Protein AF-A0A3C0SKT7-F1 (afdb_monomer)

Foldseek 3Di:
DPPPPDDPDDDAPDDPVRVVCCLVAFADADPVRHGPDDPLRLQLLLLLLVCVPPPDSPPVVSSVVSSVCVSNVVDDQDRQSSRFRVNDLRDSAAEEEQEQAQDPVSLVVSVVVQVVCVVNNHHYDYDQVNHDAFQDADPVPRDTDNGSVVSVVSD

Structure (mmCIF, N/CA/C/O backbone):
data_AF-A0A3C0SKT7-F1
#
_entry.id   AF-A0A3C0SKT7-F1
#
loop_
_atom_site.group_PDB
_atom_site.id
_atom_site.type_symbol
_atom_site.label_atom_id
_atom_site.label_alt_id
_atom_site.label_comp_id
_atom_site.label_asym_id
_atom_site.label_entity_id
_atom_site.label_seq_id
_atom_site.pdbx_PDB_ins_code
_atom_site.Cartn_x
_atom_site.Cartn_y
_atom_site.Cartn_z
_atom_site.occupancy
_atom_site.B_iso_or_equiv
_atom_site.auth_seq_id
_atom_site.auth_comp_id
_atom_site.auth_asym_id
_atom_site.auth_atom_id
_atom_site.pdbx_PDB_model_num
ATOM 1 N N . MET A 1 1 ? 23.616 -7.459 -16.768 1.00 45.00 1 MET A N 1
ATOM 2 C CA . MET A 1 1 ? 24.185 -6.233 -17.346 1.00 45.00 1 MET A CA 1
ATOM 3 C C . MET A 1 1 ? 24.749 -6.615 -18.696 1.00 45.00 1 MET A C 1
ATOM 5 O O . MET A 1 1 ? 25.540 -7.554 -18.740 1.00 45.00 1 MET A O 1
ATOM 9 N N . ASP A 1 2 ? 24.305 -5.984 -19.782 1.00 40.72 2 ASP A N 1
ATOM 10 C CA . ASP A 1 2 ? 25.159 -5.958 -20.968 1.00 40.72 2 ASP A CA 1
ATOM 11 C C . ASP A 1 2 ? 26.378 -5.080 -20.625 1.00 40.72 2 ASP A C 1
ATOM 13 O O . ASP A 1 2 ? 26.320 -4.255 -19.711 1.00 40.72 2 ASP A O 1
ATOM 17 N N . GLY A 1 3 ? 27.524 -5.288 -21.264 1.00 42.12 3 GLY A N 1
ATOM 18 C CA . GLY A 1 3 ? 28.773 -4.594 -20.921 1.00 42.12 3 GLY A CA 1
ATOM 19 C C . GLY A 1 3 ? 28.768 -3.063 -21.092 1.00 42.12 3 GLY A C 1
ATOM 20 O O . GLY A 1 3 ? 29.846 -2.479 -21.081 1.00 42.12 3 GLY A O 1
ATOM 21 N N . SER A 1 4 ? 27.610 -2.413 -21.275 1.00 47.72 4 SER A N 1
ATOM 22 C CA . SER A 1 4 ? 27.459 -0.960 -21.417 1.00 47.72 4 SER A CA 1
ATOM 23 C C . SER A 1 4 ? 26.972 -0.245 -20.149 1.00 47.72 4 SER A C 1
ATOM 25 O O . SER A 1 4 ? 26.918 0.982 -20.124 1.00 47.72 4 SER A O 1
ATOM 27 N N . GLY A 1 5 ? 26.615 -0.985 -19.092 1.00 43.81 5 GLY A N 1
ATOM 28 C CA . GLY A 1 5 ? 26.014 -0.405 -17.884 1.00 43.81 5 GLY A CA 1
ATOM 29 C C . GLY A 1 5 ? 24.537 -0.023 -18.046 1.00 43.81 5 GLY A C 1
ATOM 30 O O . GLY A 1 5 ? 23.910 0.369 -17.063 1.00 43.81 5 GLY A O 1
ATOM 31 N N . ASN A 1 6 ? 23.965 -0.197 -19.242 1.00 46.66 6 ASN A N 1
ATOM 32 C CA . ASN A 1 6 ? 22.536 -0.054 -19.486 1.00 46.66 6 ASN A CA 1
ATOM 33 C C . ASN A 1 6 ? 21.801 -1.378 -19.239 1.00 46.66 6 ASN A C 1
ATOM 35 O O . ASN A 1 6 ? 22.345 -2.481 -19.364 1.00 46.66 6 ASN A O 1
ATOM 39 N N . LEU A 1 7 ? 20.544 -1.262 -18.820 1.00 55.66 7 LEU A N 1
ATOM 40 C CA . LEU A 1 7 ? 19.666 -2.408 -18.624 1.00 55.66 7 LEU A CA 1
ATOM 41 C C . LEU A 1 7 ? 19.149 -2.873 -19.991 1.00 55.66 7 LEU A C 1
ATOM 43 O O . LEU A 1 7 ? 18.784 -2.026 -20.808 1.00 55.66 7 LEU 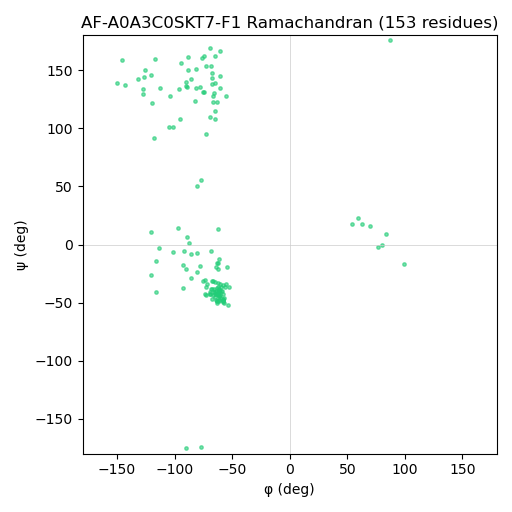A O 1
ATOM 47 N N . PRO A 1 8 ? 19.127 -4.189 -20.273 1.00 56.28 8 PRO A N 1
ATOM 48 C CA . PRO A 1 8 ? 18.606 -4.686 -21.538 1.00 56.28 8 PRO A CA 1
ATOM 49 C C . PRO A 1 8 ? 17.110 -4.368 -21.622 1.00 56.28 8 PRO A C 1
ATOM 51 O O . PRO A 1 8 ? 16.328 -4.902 -20.842 1.00 56.28 8 PRO A O 1
ATOM 54 N N . ASN A 1 9 ? 16.723 -3.512 -22.568 1.00 57.22 9 ASN A N 1
ATOM 55 C CA . ASN A 1 9 ? 15.324 -3.161 -22.795 1.00 57.22 9 ASN A CA 1
ATOM 56 C C . ASN A 1 9 ? 14.587 -4.380 -23.370 1.00 57.22 9 ASN A C 1
ATOM 58 O O . ASN A 1 9 ? 14.862 -4.807 -24.496 1.00 57.22 9 ASN A O 1
ATOM 62 N N . ARG A 1 10 ? 13.708 -4.988 -22.569 1.00 68.50 10 ARG A N 1
ATOM 63 C CA . ARG A 1 10 ? 12.922 -6.163 -22.957 1.00 68.50 10 ARG A CA 1
ATOM 64 C C . ARG A 1 10 ? 11.600 -5.718 -23.575 1.00 68.50 10 ARG A C 1
ATOM 66 O O . ARG A 1 10 ? 10.949 -4.825 -23.045 1.00 68.50 10 ARG A O 1
ATOM 73 N N . ASP A 1 11 ? 11.159 -6.395 -24.634 1.00 76.69 11 ASP A N 1
ATOM 74 C CA . ASP A 1 11 ? 9.777 -6.252 -25.102 1.00 76.69 11 ASP A CA 1
ATOM 75 C C . ASP A 1 11 ? 8.826 -6.787 -24.022 1.00 76.69 11 ASP A C 1
ATOM 77 O O . ASP A 1 11 ? 8.760 -7.994 -23.763 1.00 76.69 11 ASP A O 1
ATOM 81 N N . LEU A 1 12 ? 8.121 -5.871 -23.357 1.00 88.69 12 LEU A N 1
ATOM 82 C CA . LEU A 1 12 ? 7.151 -6.186 -22.314 1.00 88.69 12 LEU A CA 1
ATOM 83 C C . LEU A 1 12 ? 5.758 -6.383 -22.934 1.00 88.69 12 LEU A C 1
ATOM 85 O O . LEU A 1 12 ? 5.338 -5.561 -23.750 1.00 88.69 12 LEU A O 1
ATOM 89 N N . PRO A 1 13 ? 4.990 -7.413 -22.528 1.00 92.69 13 PRO A N 1
ATOM 90 C CA . PRO A 1 13 ? 3.653 -7.691 -23.058 1.00 92.69 13 PRO A CA 1
ATOM 91 C C . PRO A 1 13 ? 2.583 -6.748 -22.466 1.00 92.69 13 PRO A C 1
ATOM 93 O O . PRO A 1 13 ? 1.595 -7.186 -21.877 1.00 92.69 13 PRO A O 1
ATOM 96 N N . LEU A 1 14 ? 2.782 -5.433 -22.588 1.00 93.94 14 LEU A N 1
ATOM 97 C CA . LEU A 1 14 ? 1.900 -4.398 -22.044 1.00 93.94 14 LEU A CA 1
ATOM 98 C C . LEU A 1 14 ? 0.912 -3.900 -23.106 1.00 93.94 14 LEU A C 1
ATOM 100 O O . LEU A 1 14 ? 1.284 -3.589 -24.232 1.00 93.94 14 LEU A O 1
ATOM 104 N N . SER A 1 15 ? -0.364 -3.791 -22.730 1.00 95.62 15 SER A N 1
ATOM 105 C CA . SER A 1 15 ? -1.389 -3.173 -23.585 1.00 95.62 15 SER A CA 1
ATOM 106 C C . SER A 1 15 ? -1.277 -1.646 -23.599 1.00 95.62 15 SER A C 1
ATOM 108 O O . SER A 1 15 ? -0.796 -1.051 -22.634 1.00 95.62 15 SER A O 1
ATOM 110 N N . ASP A 1 16 ? -1.851 -0.993 -24.612 1.00 96.50 16 ASP A N 1
ATOM 111 C CA . ASP A 1 16 ? -1.955 0.475 -24.676 1.00 96.50 16 ASP A CA 1
ATOM 112 C C . ASP A 1 16 ? -2.588 1.083 -23.415 1.00 96.50 16 ASP A C 1
ATOM 114 O O . ASP A 1 16 ? -2.197 2.153 -22.951 1.00 96.50 16 ASP A O 1
ATOM 118 N N . ASN A 1 17 ? -3.576 0.397 -22.829 1.00 97.25 17 ASN A N 1
ATOM 119 C CA . ASN A 1 17 ? -4.203 0.848 -21.590 1.00 97.25 17 ASN A CA 1
ATOM 120 C C . ASN A 1 17 ? -3.249 0.733 -20.394 1.00 97.25 17 ASN A C 1
ATOM 122 O O . ASN A 1 17 ? -3.202 1.638 -19.564 1.00 97.25 17 ASN A O 1
ATOM 126 N N . ALA A 1 18 ? -2.480 -0.356 -20.312 1.00 96.06 18 ALA A N 1
ATOM 127 C CA . ALA A 1 18 ? -1.465 -0.511 -19.276 1.00 96.06 18 ALA A CA 1
ATOM 128 C C . ALA A 1 18 ? -0.404 0.589 -19.393 1.00 96.06 18 ALA A C 1
ATOM 130 O O . ALA A 1 18 ? -0.090 1.223 -18.390 1.00 96.06 18 ALA A O 1
ATOM 131 N N . MET A 1 19 ? 0.058 0.884 -20.611 1.00 96.25 19 MET A N 1
ATOM 132 C CA . MET A 1 19 ? 1.005 1.971 -20.869 1.00 96.25 19 MET A CA 1
ATOM 133 C C . MET A 1 19 ? 0.476 3.321 -20.375 1.00 96.25 19 MET A C 1
ATOM 135 O O . MET A 1 19 ? 1.140 3.969 -19.572 1.00 96.25 19 MET A O 1
ATOM 139 N N . ARG A 1 20 ? -0.762 3.693 -20.727 1.00 96.56 20 ARG A N 1
ATOM 140 C CA . ARG A 1 20 ? -1.383 4.941 -20.237 1.00 96.56 20 ARG A CA 1
ATOM 141 C C . ARG A 1 20 ? -1.466 5.004 -18.713 1.00 96.56 20 ARG A C 1
ATOM 143 O O . ARG A 1 20 ? -1.196 6.040 -18.114 1.00 96.56 20 ARG A O 1
ATOM 150 N N . VAL A 1 21 ? -1.849 3.901 -18.070 1.00 96.94 21 VAL A N 1
ATOM 151 C CA . VAL A 1 21 ? -1.945 3.833 -16.606 1.00 96.94 21 VAL A CA 1
ATOM 152 C C . VAL A 1 21 ? -0.566 3.979 -15.955 1.00 96.94 21 VAL A C 1
ATOM 154 O O . VAL A 1 21 ? -0.448 4.678 -14.945 1.00 96.94 21 VAL A O 1
ATOM 157 N N . LEU A 1 22 ? 0.468 3.353 -16.525 1.00 96.62 22 LEU A N 1
ATOM 158 C CA . LEU A 1 22 ? 1.852 3.458 -16.061 1.00 96.62 22 LEU A CA 1
ATOM 159 C C . LEU A 1 22 ? 2.376 4.892 -16.174 1.00 96.62 22 LEU A C 1
ATOM 161 O O . LEU A 1 22 ? 2.863 5.433 -15.181 1.00 96.62 22 LEU A O 1
ATOM 165 N N . GLU A 1 23 ? 2.210 5.517 -17.338 1.00 95.44 23 GLU A N 1
ATOM 166 C CA . GLU A 1 23 ? 2.602 6.906 -17.608 1.00 95.44 23 GLU A CA 1
ATOM 167 C C . GLU A 1 23 ? 1.907 7.902 -16.675 1.00 95.44 23 GLU A C 1
ATOM 169 O O . GLU A 1 23 ? 2.523 8.850 -16.179 1.00 95.44 23 GLU A O 1
ATOM 174 N N . GLU A 1 24 ? 0.625 7.682 -16.391 1.00 94.75 24 GLU A N 1
ATOM 175 C CA . GLU A 1 24 ? -0.141 8.590 -15.548 1.00 94.75 24 GLU A CA 1
ATOM 176 C C . GLU A 1 24 ? 0.248 8.464 -14.069 1.00 94.75 24 GLU A C 1
ATOM 178 O O . GLU A 1 24 ? 0.397 9.478 -13.382 1.00 94.75 24 GLU A O 1
ATOM 183 N N . ARG A 1 25 ? 0.439 7.231 -13.573 1.00 92.75 25 ARG A N 1
ATOM 184 C CA . ARG A 1 25 ? 0.445 6.956 -12.126 1.00 92.75 25 ARG A CA 1
ATOM 185 C C . ARG A 1 25 ? 1.720 6.341 -11.552 1.00 92.75 25 ARG A C 1
ATOM 187 O O . ARG A 1 25 ? 1.940 6.507 -10.354 1.00 92.75 25 ARG A O 1
ATOM 194 N N . TYR A 1 26 ? 2.519 5.612 -12.330 1.00 96.00 26 TYR A N 1
ATOM 195 C CA . TYR A 1 26 ? 3.554 4.720 -11.780 1.00 96.00 26 TYR A CA 1
ATOM 196 C C . TYR A 1 26 ? 4.983 5.115 -12.142 1.00 96.00 26 TYR A C 1
ATOM 198 O O . TYR A 1 26 ? 5.859 5.045 -11.278 1.00 96.00 26 TYR A O 1
ATOM 206 N N . LEU A 1 27 ? 5.213 5.534 -13.387 1.00 96.38 27 LEU A N 1
ATOM 207 C CA . LEU A 1 27 ? 6.547 5.892 -13.860 1.00 96.38 27 LEU A CA 1
ATOM 208 C C . LEU A 1 27 ? 7.045 7.160 -13.165 1.00 96.38 27 LEU A C 1
ATOM 210 O O . LEU A 1 27 ? 6.276 8.085 -12.872 1.00 96.38 27 LEU A O 1
ATOM 214 N N . PHE A 1 28 ? 8.344 7.207 -12.883 1.00 95.12 28 PHE A N 1
ATOM 215 C CA . PHE A 1 28 ? 8.951 8.399 -12.312 1.00 95.12 28 PHE A CA 1
ATOM 216 C C . PHE A 1 28 ? 8.885 9.581 -13.277 1.00 95.12 28 PHE A C 1
ATOM 218 O O . PHE A 1 28 ? 9.096 9.456 -14.485 1.00 95.12 28 PHE A O 1
ATOM 225 N N . LYS A 1 29 ? 8.587 10.743 -12.696 1.00 94.38 29 LYS A N 1
ATOM 226 C CA . LYS A 1 29 ? 8.542 12.032 -13.374 1.00 94.38 29 LYS A CA 1
ATOM 227 C C . LYS A 1 29 ? 9.538 12.972 -12.707 1.00 94.38 29 LYS A C 1
ATOM 229 O O . LYS A 1 29 ? 9.747 12.880 -11.495 1.00 94.38 29 LYS A O 1
ATOM 234 N N . ASP A 1 30 ? 10.155 13.839 -13.493 1.00 92.00 30 ASP A N 1
ATOM 235 C CA . ASP A 1 30 ? 11.000 14.912 -12.975 1.00 92.00 30 ASP A CA 1
ATOM 236 C C . ASP A 1 30 ? 10.167 16.080 -12.405 1.00 92.00 30 ASP A C 1
ATOM 238 O O . ASP A 1 30 ? 8.938 16.012 -12.300 1.00 92.00 30 ASP A O 1
ATOM 242 N N . GLY A 1 31 ? 10.847 17.161 -12.007 1.00 89.31 31 GLY A N 1
ATOM 243 C CA . GLY A 1 31 ? 10.206 18.364 -11.467 1.00 89.31 31 GLY A CA 1
ATOM 244 C C . GLY A 1 31 ? 9.265 19.076 -12.448 1.00 89.31 31 GLY A C 1
ATOM 245 O O . GLY A 1 31 ? 8.354 19.769 -12.001 1.00 89.31 31 GLY A O 1
ATOM 246 N N . ASP A 1 32 ? 9.429 18.848 -13.754 1.00 92.12 32 ASP A N 1
ATOM 247 C CA . ASP A 1 32 ? 8.601 19.414 -14.824 1.00 92.12 32 ASP A CA 1
ATOM 248 C C . ASP A 1 32 ? 7.502 18.435 -15.283 1.00 92.12 32 ASP A C 1
ATOM 250 O O . ASP A 1 32 ? 6.858 18.630 -16.314 1.00 92.12 32 ASP A O 1
ATOM 254 N N . SER A 1 33 ? 7.249 17.376 -14.501 1.00 90.00 33 SER A N 1
ATOM 255 C CA . SER A 1 33 ? 6.274 16.313 -14.792 1.00 90.00 33 SER A CA 1
ATOM 256 C C . SER A 1 33 ? 6.568 15.498 -16.056 1.00 90.00 33 SER A C 1
ATOM 258 O O . SER A 1 33 ? 5.690 14.781 -16.546 1.00 90.00 33 SER A O 1
ATOM 260 N N . LYS A 1 34 ? 7.797 15.549 -16.576 1.00 94.88 34 LYS A N 1
ATOM 261 C CA . LYS A 1 34 ? 8.214 14.725 -17.707 1.00 94.88 34 LYS A CA 1
ATOM 262 C C . LYS A 1 34 ? 8.587 13.332 -17.213 1.00 94.88 34 LYS A C 1
ATOM 264 O O . LYS A 1 34 ? 9.295 13.188 -16.222 1.00 94.88 34 LYS A O 1
ATOM 269 N N . ILE A 1 35 ? 8.119 12.302 -17.914 1.00 96.06 35 ILE A N 1
ATOM 270 C CA . ILE A 1 35 ? 8.451 10.905 -17.613 1.00 96.06 35 ILE A CA 1
ATOM 271 C C . ILE A 1 35 ? 9.941 10.671 -17.890 1.00 96.06 35 ILE A C 1
ATOM 273 O O . ILE A 1 35 ? 10.428 10.985 -18.978 1.00 96.06 35 ILE A O 1
ATOM 277 N N . ILE A 1 36 ? 10.646 10.124 -16.900 1.00 95.88 36 ILE A N 1
ATOM 278 C CA . ILE A 1 36 ? 12.097 9.863 -16.931 1.00 95.88 36 ILE A CA 1
ATOM 279 C C . ILE A 1 36 ? 12.441 8.381 -16.748 1.00 95.88 36 ILE A C 1
ATOM 281 O O . ILE A 1 36 ? 13.594 8.037 -16.514 1.00 95.88 36 ILE A O 1
ATOM 285 N N . GLU A 1 37 ? 11.436 7.515 -16.809 1.00 95.19 37 GLU A N 1
ATOM 286 C CA . GLU A 1 37 ? 11.564 6.086 -16.556 1.00 95.19 37 GLU A CA 1
ATOM 287 C C . GLU A 1 37 ? 10.644 5.310 -17.501 1.00 95.19 37 GLU A C 1
ATOM 289 O O . GLU A 1 37 ? 9.495 5.695 -17.715 1.00 95.19 37 GLU A O 1
ATOM 294 N N . THR A 1 38 ? 11.143 4.212 -18.056 1.00 95.50 38 THR A N 1
ATOM 295 C CA . THR A 1 38 ? 10.381 3.236 -18.843 1.00 95.50 38 THR A CA 1
ATOM 296 C C . THR A 1 38 ? 9.763 2.152 -17.946 1.00 95.50 38 THR A C 1
ATOM 298 O O . THR A 1 38 ? 10.223 1.932 -16.825 1.00 95.50 38 THR A O 1
ATOM 301 N N . PRO A 1 39 ? 8.743 1.406 -18.411 1.00 96.12 39 PRO A N 1
ATOM 302 C CA . PRO A 1 39 ? 8.182 0.300 -17.631 1.00 96.12 39 PRO A CA 1
ATOM 303 C C . PRO A 1 39 ? 9.200 -0.774 -17.214 1.00 96.12 39 PRO A C 1
ATOM 305 O O . PRO A 1 39 ? 9.109 -1.293 -16.103 1.00 96.12 39 PRO A O 1
ATOM 308 N N . ASP A 1 40 ? 10.184 -1.086 -18.063 1.00 95.81 40 ASP A N 1
ATOM 309 C CA . ASP A 1 40 ? 11.230 -2.056 -17.720 1.00 95.81 40 ASP A CA 1
ATOM 310 C C . ASP A 1 40 ? 12.168 -1.515 -16.633 1.00 95.81 40 ASP A C 1
ATOM 312 O O . ASP A 1 40 ? 12.466 -2.207 -15.658 1.00 95.81 40 ASP A O 1
ATOM 316 N N . GLU A 1 41 ? 12.562 -0.242 -16.734 1.00 96.38 41 GLU A N 1
ATOM 317 C CA . GLU A 1 41 ? 13.345 0.438 -15.697 1.00 96.38 41 GLU A CA 1
ATOM 318 C C . GLU A 1 41 ? 12.588 0.506 -14.364 1.00 96.38 41 GLU A C 1
ATOM 320 O O . GLU A 1 41 ? 13.188 0.247 -13.318 1.00 96.38 41 GLU A O 1
ATOM 325 N N . MET A 1 42 ? 11.270 0.745 -14.393 1.00 97.12 42 MET A N 1
ATOM 326 C CA . MET A 1 42 ? 10.411 0.661 -13.208 1.00 97.12 42 MET A CA 1
ATOM 327 C C . MET A 1 42 ? 10.474 -0.732 -12.576 1.00 97.12 42 MET A C 1
ATOM 329 O O . MET A 1 42 ? 10.655 -0.842 -11.361 1.00 97.12 42 MET A O 1
ATOM 333 N N . PHE A 1 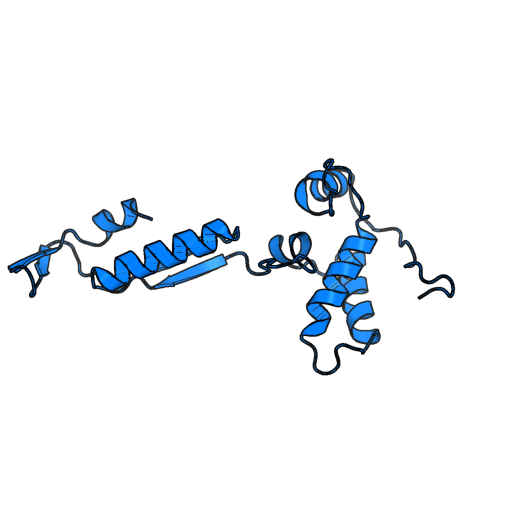43 ? 10.344 -1.805 -13.363 1.00 97.38 43 PHE A N 1
ATOM 334 C CA . PHE A 1 43 ? 10.456 -3.167 -12.833 1.00 97.38 43 PHE A CA 1
ATOM 335 C C . PHE A 1 43 ? 11.835 -3.431 -12.231 1.00 97.38 43 PHE A C 1
ATOM 337 O O . PHE A 1 43 ? 11.921 -4.018 -11.153 1.00 97.38 43 PHE A O 1
ATOM 344 N N . TRP A 1 44 ? 12.913 -2.944 -12.848 1.00 96.38 44 TRP A N 1
ATOM 345 C CA . TRP A 1 44 ? 14.257 -3.054 -12.281 1.00 96.38 44 TRP A CA 1
ATOM 346 C C . TRP A 1 44 ? 14.415 -2.276 -10.977 1.00 96.38 44 TRP A C 1
ATOM 348 O O . TRP A 1 44 ? 15.021 -2.783 -10.030 1.00 96.38 44 TRP A O 1
ATOM 358 N N . ARG A 1 45 ? 13.880 -1.054 -10.905 1.00 96.88 45 ARG A N 1
ATOM 359 C CA . ARG A 1 45 ? 13.870 -0.244 -9.682 1.00 96.88 45 ARG A CA 1
ATOM 360 C C . ARG A 1 45 ? 13.155 -0.979 -8.553 1.00 96.88 45 ARG A C 1
ATOM 362 O O . ARG A 1 45 ? 13.701 -1.082 -7.456 1.00 96.88 45 ARG A O 1
ATOM 369 N N . VAL A 1 46 ? 11.961 -1.502 -8.824 1.00 97.75 46 VAL A N 1
ATOM 370 C CA . VAL A 1 46 ? 11.161 -2.245 -7.843 1.00 97.75 46 VAL A CA 1
ATOM 371 C C . VAL A 1 46 ? 11.890 -3.515 -7.404 1.00 97.75 46 VAL A C 1
ATOM 373 O O . VAL A 1 46 ? 12.037 -3.734 -6.204 1.00 97.75 46 VAL A O 1
ATOM 376 N N . ALA A 1 47 ? 12.404 -4.307 -8.349 1.00 96.94 47 ALA A N 1
ATOM 377 C CA . ALA A 1 47 ? 13.116 -5.552 -8.067 1.00 96.94 47 ALA A CA 1
ATOM 378 C C . ALA A 1 47 ? 14.337 -5.322 -7.168 1.00 96.94 47 ALA A C 1
ATOM 380 O O . ALA A 1 47 ? 14.476 -5.987 -6.145 1.00 96.94 47 ALA A O 1
ATOM 381 N N . ARG A 1 48 ? 15.182 -4.336 -7.502 1.00 96.00 48 ARG A N 1
ATOM 382 C CA . ARG A 1 48 ? 16.354 -3.978 -6.688 1.00 96.00 48 ARG A CA 1
ATOM 383 C C . ARG A 1 48 ? 15.965 -3.511 -5.298 1.00 96.00 48 ARG A C 1
ATOM 385 O O . ARG A 1 48 ? 16.583 -3.923 -4.327 1.00 96.00 48 ARG A O 1
ATOM 392 N N . PHE A 1 49 ? 14.958 -2.644 -5.199 1.00 96.31 49 PHE A N 1
ATOM 393 C CA . PHE A 1 49 ? 14.542 -2.101 -3.912 1.00 96.31 49 PHE A CA 1
ATOM 394 C C . PHE A 1 49 ? 13.990 -3.190 -2.992 1.00 96.31 49 PHE A C 1
ATOM 396 O O . PHE A 1 49 ? 14.365 -3.245 -1.826 1.00 96.31 49 PHE A O 1
ATOM 403 N N . VAL A 1 50 ? 13.134 -4.076 -3.505 1.00 95.50 50 VAL A N 1
ATOM 404 C CA . VAL A 1 50 ? 12.559 -5.170 -2.709 1.00 95.50 50 VAL A CA 1
ATOM 405 C C . VAL A 1 50 ? 13.629 -6.193 -2.321 1.00 95.50 50 VAL A C 1
ATOM 407 O O . VAL A 1 50 ? 13.646 -6.628 -1.174 1.00 95.50 50 VAL A O 1
ATOM 410 N N . ALA A 1 51 ? 14.576 -6.497 -3.215 1.00 96.00 51 ALA A N 1
ATOM 411 C CA . ALA A 1 51 ? 15.691 -7.397 -2.920 1.00 96.00 51 ALA A CA 1
ATOM 412 C C . ALA A 1 51 ? 16.619 -6.898 -1.796 1.00 96.00 51 ALA A C 1
ATOM 414 O O . ALA A 1 51 ? 17.354 -7.691 -1.220 1.00 96.00 51 ALA A O 1
ATOM 415 N N . THR A 1 52 ? 16.565 -5.613 -1.412 1.00 94.44 52 THR A N 1
ATOM 416 C CA . THR A 1 52 ? 17.326 -5.123 -0.244 1.00 94.44 52 THR A CA 1
ATOM 417 C C . THR A 1 52 ? 16.910 -5.760 1.085 1.00 94.44 52 THR A C 1
ATOM 419 O O . THR A 1 52 ? 17.649 -5.643 2.061 1.00 94.44 52 THR A O 1
ATOM 422 N N . ALA A 1 53 ? 15.744 -6.412 1.135 1.00 93.88 53 ALA A N 1
ATOM 423 C CA . ALA A 1 53 ? 15.264 -7.146 2.302 1.00 93.88 53 ALA A CA 1
ATOM 424 C C . ALA A 1 53 ? 15.775 -8.599 2.380 1.00 93.88 53 ALA A C 1
ATOM 426 O O . ALA A 1 53 ? 15.529 -9.261 3.388 1.00 93.88 53 ALA A O 1
ATOM 427 N N . GLU A 1 54 ? 16.446 -9.097 1.339 1.00 95.25 54 GLU A N 1
ATOM 428 C CA . GLU A 1 54 ? 17.006 -10.452 1.291 1.00 95.25 54 GLU A CA 1
ATOM 429 C C . GLU A 1 54 ? 18.271 -10.578 2.152 1.00 95.25 54 GLU A C 1
ATOM 431 O O . GLU A 1 54 ? 18.904 -9.581 2.505 1.00 95.25 54 GLU A O 1
ATOM 436 N N . GLU A 1 55 ? 18.660 -11.814 2.484 1.00 92.94 55 GLU A N 1
ATOM 437 C CA . GLU A 1 55 ? 19.848 -12.086 3.312 1.00 92.94 55 GLU A CA 1
ATOM 438 C C . GLU A 1 55 ? 21.149 -11.578 2.674 1.00 92.94 55 GLU A C 1
ATOM 440 O O . GLU A 1 55 ? 22.014 -11.052 3.377 1.00 92.94 55 GLU A O 1
ATOM 445 N N . ASP A 1 56 ? 21.267 -11.700 1.347 1.00 90.06 56 ASP A N 1
ATOM 446 C CA . ASP A 1 56 ? 22.341 -11.102 0.553 1.00 90.06 56 ASP A CA 1
ATOM 447 C C . ASP A 1 56 ? 21.765 -10.100 -0.464 1.00 90.06 56 ASP A C 1
ATOM 449 O O . 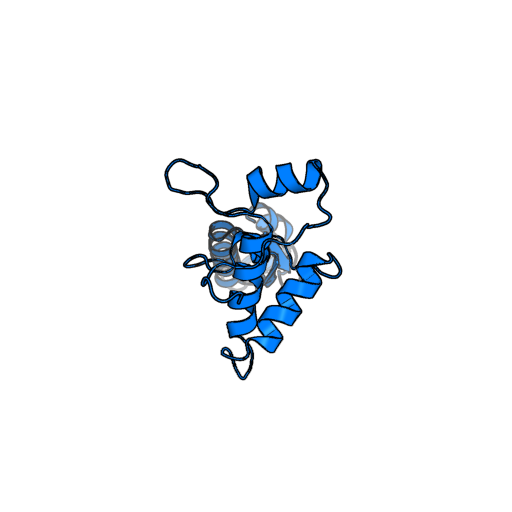ASP A 1 56 ? 21.438 -10.466 -1.597 1.00 90.06 56 ASP A O 1
ATOM 453 N N . PRO A 1 57 ? 21.674 -8.809 -0.096 1.00 82.44 57 PRO A N 1
ATOM 454 C CA . PRO A 1 57 ? 21.212 -7.747 -0.989 1.00 82.44 57 PRO A CA 1
ATOM 455 C C . PRO A 1 57 ? 22.074 -7.537 -2.242 1.00 82.44 57 PRO A C 1
ATOM 457 O O . PRO A 1 57 ? 21.675 -6.779 -3.127 1.00 82.44 57 PRO A O 1
ATOM 460 N N . SER A 1 58 ? 23.273 -8.131 -2.300 1.00 82.88 58 SER A N 1
ATOM 461 C CA . SER A 1 58 ? 24.178 -8.044 -3.450 1.00 82.88 58 SER A CA 1
ATOM 462 C C . SER A 1 58 ? 23.994 -9.181 -4.457 1.00 82.88 58 SER A C 1
ATOM 464 O O . SER A 1 58 ? 24.592 -9.135 -5.537 1.00 82.88 58 SER A O 1
ATOM 466 N N . ASP A 1 59 ? 23.145 -10.169 -4.150 1.00 88.50 59 ASP A N 1
ATOM 467 C CA . ASP A 1 59 ? 22.845 -11.259 -5.070 1.00 88.50 59 ASP A CA 1
ATOM 468 C C . ASP A 1 59 ? 21.953 -10.785 -6.230 1.00 88.50 59 ASP A C 1
ATOM 470 O O . ASP A 1 59 ? 20.717 -10.786 -6.192 1.00 88.50 59 ASP A O 1
ATOM 474 N N . ASP A 1 60 ? 22.617 -10.438 -7.330 1.00 91.31 60 ASP A N 1
ATOM 475 C CA . ASP A 1 60 ? 22.001 -10.099 -8.612 1.00 91.31 60 ASP A CA 1
ATOM 476 C C . ASP A 1 60 ? 21.056 -11.193 -9.147 1.00 91.31 60 ASP A C 1
ATOM 478 O O . ASP A 1 60 ? 20.231 -10.913 -10.023 1.00 91.31 60 ASP A O 1
ATOM 482 N N . THR A 1 61 ? 21.168 -12.439 -8.675 1.00 95.00 61 THR A N 1
ATOM 483 C CA . THR A 1 61 ? 20.294 -13.551 -9.078 1.00 95.00 61 THR A CA 1
ATOM 484 C C . THR A 1 61 ? 18.867 -13.327 -8.591 1.00 95.00 61 THR A C 1
ATOM 486 O O . THR A 1 61 ? 17.930 -13.487 -9.377 1.00 95.00 61 THR A O 1
ATOM 489 N N . ILE A 1 62 ? 18.688 -12.884 -7.342 1.00 94.88 62 ILE A N 1
ATOM 490 C CA . ILE A 1 62 ? 17.359 -12.610 -6.778 1.00 94.88 62 ILE A CA 1
ATOM 491 C C . ILE A 1 62 ? 16.736 -11.384 -7.450 1.00 94.88 62 ILE A C 1
ATOM 493 O O . ILE A 1 62 ? 15.572 -11.420 -7.851 1.00 94.88 62 ILE A O 1
ATOM 497 N N . VAL A 1 63 ? 17.525 -10.327 -7.673 1.00 95.75 63 VAL A N 1
ATOM 498 C CA . VAL A 1 63 ? 17.060 -9.128 -8.390 1.00 95.75 63 VAL A CA 1
ATOM 499 C C . VAL A 1 63 ? 16.554 -9.491 -9.789 1.00 95.75 63 VAL A C 1
ATOM 501 O O . VAL A 1 63 ? 15.463 -9.070 -10.180 1.00 95.75 63 VAL A O 1
ATOM 504 N N . LYS A 1 64 ? 17.320 -10.292 -10.543 1.00 95.69 64 LYS A N 1
ATOM 505 C CA . LYS A 1 64 ? 16.914 -10.773 -11.874 1.00 95.69 64 LYS A CA 1
ATOM 506 C C . LYS A 1 64 ? 15.643 -11.608 -11.803 1.00 95.69 64 LYS A C 1
ATOM 508 O O . LYS A 1 64 ? 14.745 -11.387 -12.603 1.00 95.69 64 LYS A O 1
ATOM 513 N N . MET A 1 65 ? 15.534 -12.507 -10.825 1.00 96.00 65 MET A N 1
ATOM 514 C CA . MET A 1 65 ? 14.337 -13.324 -10.631 1.00 96.00 65 MET A CA 1
ATOM 515 C C . MET A 1 65 ? 13.088 -12.460 -10.387 1.00 96.00 65 MET A C 1
ATOM 517 O O . MET A 1 65 ? 12.059 -12.694 -11.020 1.00 96.00 65 MET A O 1
ATOM 521 N N . PHE A 1 66 ? 13.168 -11.449 -9.513 1.00 96.94 66 PHE A N 1
ATOM 522 C CA . PHE A 1 66 ? 12.059 -10.524 -9.248 1.00 96.94 66 PHE A CA 1
ATOM 523 C C . PHE A 1 66 ? 11.690 -9.678 -10.467 1.00 96.94 66 PHE A C 1
ATOM 525 O O . PHE A 1 66 ? 10.506 -9.481 -10.747 1.00 96.94 66 PHE A O 1
ATOM 532 N N . HIS A 1 67 ? 12.683 -9.198 -11.214 1.00 96.50 67 HIS A N 1
ATOM 533 C CA . HIS A 1 67 ? 12.437 -8.506 -12.477 1.00 96.50 67 HIS A CA 1
ATOM 534 C C . HIS A 1 67 ? 11.747 -9.428 -13.489 1.00 96.50 67 HIS A C 1
ATOM 536 O O . HIS A 1 67 ? 10.706 -9.060 -14.026 1.00 96.50 67 HIS A O 1
ATOM 542 N N . ASP A 1 68 ? 12.249 -10.649 -13.682 1.00 96.00 68 ASP A N 1
ATOM 543 C CA . ASP A 1 68 ? 11.752 -11.598 -14.680 1.00 96.00 68 ASP A CA 1
ATOM 544 C C . ASP A 1 68 ? 10.294 -12.017 -14.443 1.00 96.00 68 ASP A C 1
ATOM 546 O O . ASP A 1 68 ? 9.553 -12.224 -15.408 1.00 96.00 68 ASP A O 1
ATOM 550 N N . ILE A 1 69 ? 9.855 -12.168 -13.188 1.00 97.06 69 ILE A N 1
ATOM 551 C CA . ILE A 1 69 ? 8.444 -12.477 -12.882 1.00 97.06 69 ILE A CA 1
ATOM 552 C C . ILE A 1 69 ? 7.521 -11.276 -13.139 1.00 97.06 69 ILE A C 1
ATOM 554 O O . ILE A 1 69 ? 6.398 -11.472 -13.604 1.00 97.06 69 ILE A O 1
ATOM 558 N N . MET A 1 70 ? 7.993 -10.043 -12.907 1.00 97.19 70 MET A N 1
ATOM 559 C CA . MET A 1 70 ? 7.236 -8.827 -13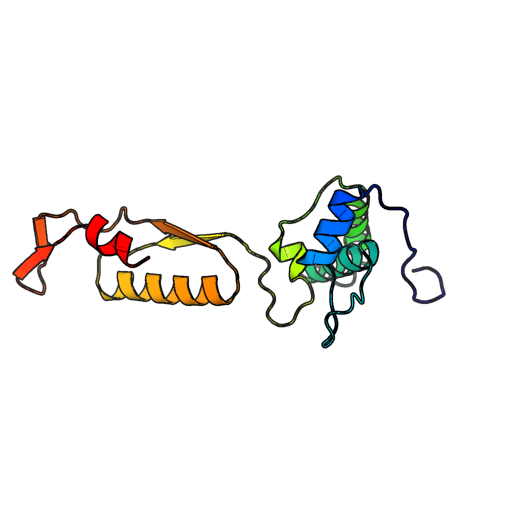.229 1.00 97.19 70 MET A CA 1
ATOM 560 C C . MET A 1 70 ? 7.192 -8.578 -14.735 1.00 97.19 70 MET A C 1
ATOM 562 O O . MET A 1 70 ? 6.128 -8.303 -15.280 1.00 97.19 70 MET A O 1
ATOM 566 N N . ALA A 1 71 ? 8.317 -8.742 -15.431 1.00 95.88 71 ALA A N 1
ATOM 567 C CA . ALA A 1 71 ? 8.425 -8.536 -16.871 1.00 95.88 71 ALA A CA 1
ATOM 568 C C . ALA A 1 71 ? 7.579 -9.537 -17.676 1.00 95.88 71 ALA A C 1
ATOM 570 O O . ALA A 1 71 ? 7.046 -9.194 -18.731 1.00 95.88 71 ALA A O 1
ATOM 571 N N . ARG A 1 72 ? 7.417 -10.767 -17.167 1.00 95.00 72 ARG A N 1
ATOM 572 C CA . ARG A 1 72 ? 6.501 -11.777 -17.726 1.00 95.00 72 ARG A CA 1
ATOM 573 C C . ARG A 1 72 ? 5.040 -11.582 -17.318 1.00 95.00 72 ARG A C 1
ATOM 575 O O . ARG A 1 72 ? 4.180 -12.263 -17.864 1.00 95.00 72 ARG A O 1
ATOM 582 N N . LEU A 1 73 ? 4.763 -10.649 -16.404 1.00 95.44 73 LEU A N 1
ATOM 583 C CA . LEU A 1 73 ? 3.457 -10.435 -15.774 1.00 95.44 73 LEU A CA 1
ATOM 584 C C . LEU A 1 73 ? 2.932 -11.663 -15.003 1.00 95.44 73 LEU A C 1
ATOM 586 O O . LEU A 1 73 ? 1.733 -11.758 -14.746 1.00 95.44 73 LEU A O 1
ATOM 590 N N . ASP A 1 74 ? 3.821 -12.571 -14.587 1.00 96.75 74 ASP A N 1
ATOM 591 C CA . ASP A 1 74 ? 3.476 -13.715 -13.730 1.00 96.75 74 ASP A CA 1
ATOM 592 C C . ASP A 1 74 ? 3.077 -13.236 -12.322 1.00 96.75 74 ASP A C 1
ATOM 594 O O . ASP A 1 74 ? 2.248 -13.844 -11.644 1.00 96.75 74 ASP A O 1
ATOM 598 N N . PHE A 1 75 ? 3.671 -12.123 -11.882 1.00 97.19 75 PHE A N 1
ATOM 599 C CA . PHE A 1 75 ? 3.377 -11.469 -10.615 1.00 97.19 75 PHE A CA 1
ATOM 600 C C . PHE A 1 75 ? 3.617 -9.965 -10.719 1.00 97.19 75 PHE A C 1
ATOM 602 O O . PHE A 1 75 ? 4.630 -9.526 -11.255 1.00 97.19 75 PHE A O 1
ATOM 609 N N . LEU A 1 76 ? 2.723 -9.171 -10.131 1.00 96.75 76 LEU A N 1
ATOM 610 C CA . LEU A 1 76 ? 2.946 -7.749 -9.895 1.00 96.75 76 LEU A CA 1
ATOM 611 C C . LEU A 1 76 ? 2.694 -7.449 -8.416 1.00 96.75 76 LEU A C 1
ATOM 613 O O . LEU A 1 76 ? 1.668 -7.879 -7.878 1.00 96.75 76 LEU A O 1
ATOM 617 N N . PRO A 1 77 ? 3.583 -6.695 -7.749 1.00 96.44 77 PRO A N 1
ATOM 618 C CA . PRO A 1 77 ? 3.302 -6.227 -6.407 1.00 96.44 77 PRO A CA 1
ATOM 619 C C . PRO A 1 77 ? 2.180 -5.176 -6.435 1.00 96.44 77 PRO A C 1
ATOM 621 O O . PRO A 1 77 ? 1.759 -4.692 -7.488 1.00 96.44 77 PRO A O 1
ATOM 624 N N . ASN A 1 78 ? 1.669 -4.820 -5.256 1.00 96.25 78 ASN A N 1
ATOM 625 C CA . ASN A 1 78 ? 0.586 -3.844 -5.137 1.00 96.25 78 ASN A CA 1
ATOM 626 C C . ASN A 1 78 ? 0.974 -2.457 -5.705 1.00 96.25 78 ASN A C 1
ATOM 628 O O . ASN A 1 78 ? 2.149 -2.143 -5.919 1.00 96.25 78 ASN A O 1
ATOM 632 N N . SER A 1 79 ? -0.024 -1.587 -5.898 1.00 94.94 79 SER A N 1
ATOM 633 C CA . SER A 1 79 ? 0.217 -0.265 -6.482 1.00 94.94 79 SER A CA 1
ATOM 634 C C . SER A 1 79 ? 1.246 0.578 -5.713 1.00 94.94 79 SER A C 1
ATOM 636 O O . SER A 1 79 ? 2.141 1.108 -6.369 1.00 94.94 79 SER A O 1
ATOM 638 N N . PRO A 1 80 ? 1.207 0.691 -4.366 1.00 95.44 80 PRO A N 1
ATOM 639 C CA . PRO A 1 80 ? 2.211 1.481 -3.653 1.00 95.44 80 PRO A CA 1
ATOM 640 C C . PRO A 1 80 ? 3.630 0.944 -3.809 1.00 95.44 80 PRO A C 1
ATOM 642 O O . PRO A 1 80 ? 4.553 1.743 -3.906 1.00 95.44 80 PRO A O 1
ATOM 645 N N . THR A 1 81 ? 3.826 -0.371 -3.918 1.00 96.75 81 THR A N 1
ATOM 646 C CA . THR A 1 81 ? 5.162 -0.925 -4.173 1.00 96.75 81 THR A CA 1
ATOM 647 C C . THR A 1 81 ? 5.693 -0.479 -5.533 1.00 96.75 81 THR A C 1
ATOM 649 O O . THR A 1 81 ? 6.802 0.045 -5.604 1.00 96.75 81 THR A O 1
ATOM 652 N N . LEU A 1 82 ? 4.892 -0.589 -6.598 1.00 96.75 82 LEU A N 1
ATOM 653 C CA . LEU A 1 82 ? 5.289 -0.131 -7.937 1.00 96.75 82 LEU A CA 1
ATOM 654 C C . LEU A 1 82 ? 5.584 1.382 -7.969 1.00 96.75 82 LEU A C 1
ATOM 656 O O . LEU A 1 82 ? 6.591 1.823 -8.529 1.00 96.75 82 LEU A O 1
ATOM 660 N N . MET A 1 83 ? 4.726 2.178 -7.323 1.00 94.38 83 MET A N 1
ATOM 661 C CA . MET A 1 83 ? 4.819 3.643 -7.309 1.00 94.38 83 MET A CA 1
ATOM 662 C C . MET A 1 83 ? 5.968 4.178 -6.444 1.00 94.38 83 MET A C 1
ATOM 664 O O . MET A 1 83 ? 6.553 5.208 -6.778 1.00 94.38 83 MET A O 1
ATOM 668 N N . ASN A 1 84 ? 6.262 3.527 -5.313 1.00 94.88 84 ASN A N 1
ATOM 669 C CA . ASN A 1 84 ? 7.075 4.119 -4.247 1.00 94.88 84 ASN A CA 1
ATOM 670 C C . ASN A 1 84 ? 8.400 3.404 -3.977 1.00 94.88 84 ASN A C 1
ATOM 672 O O . ASN A 1 84 ? 9.253 3.996 -3.315 1.00 94.88 84 ASN A O 1
ATOM 676 N N . ALA A 1 85 ? 8.618 2.184 -4.474 1.00 96.44 85 ALA A N 1
ATOM 677 C CA . ALA A 1 85 ? 9.909 1.513 -4.327 1.00 96.44 85 ALA A CA 1
ATOM 678 C C . ALA A 1 85 ? 11.044 2.385 -4.891 1.00 96.44 85 ALA A C 1
ATOM 680 O O . ALA A 1 85 ? 10.968 2.865 -6.023 1.00 96.44 85 ALA A O 1
ATOM 681 N N . GLY A 1 86 ? 12.085 2.624 -4.093 1.00 92.31 86 GLY A N 1
ATOM 682 C CA . GLY A 1 86 ? 13.195 3.510 -4.456 1.00 92.31 86 GLY A CA 1
ATOM 683 C C . GLY A 1 86 ? 12.924 5.012 -4.287 1.00 92.31 86 GLY A C 1
ATOM 684 O O . GLY A 1 86 ? 13.831 5.804 -4.528 1.00 92.31 86 GLY A O 1
ATOM 685 N N . ARG A 1 87 ? 11.728 5.438 -3.845 1.00 90.25 87 ARG A N 1
ATOM 686 C CA . ARG A 1 87 ? 11.471 6.835 -3.447 1.00 90.25 87 ARG A CA 1
ATOM 687 C C . ARG A 1 87 ? 11.859 7.072 -1.992 1.00 90.25 87 ARG A C 1
ATOM 689 O O . ARG A 1 87 ? 11.595 6.247 -1.117 1.00 90.25 87 ARG A O 1
ATOM 696 N N . GLN A 1 88 ? 12.405 8.251 -1.708 1.00 85.50 88 GLN A N 1
ATOM 697 C CA . GLN A 1 88 ? 12.671 8.668 -0.334 1.00 85.50 88 GLN A CA 1
ATOM 698 C C . GLN A 1 88 ? 11.355 8.777 0.453 1.00 85.50 88 GLN A C 1
ATOM 700 O O . GLN A 1 88 ? 10.450 9.509 0.061 1.00 85.50 88 GLN A O 1
ATOM 705 N N . GLY A 1 89 ? 11.248 8.039 1.562 1.00 80.12 89 GLY A N 1
ATOM 706 C CA . GLY A 1 89 ? 10.033 8.007 2.386 1.00 80.12 89 GLY A CA 1
ATOM 707 C C . GLY A 1 89 ? 8.839 7.298 1.732 1.00 80.12 89 GLY A C 1
ATOM 708 O O . GLY A 1 89 ? 7.709 7.483 2.179 1.00 80.12 89 GLY A O 1
ATOM 709 N N . GLY A 1 90 ? 9.070 6.513 0.675 1.00 85.06 90 GLY A N 1
ATOM 710 C CA . GLY A 1 90 ? 8.029 5.781 -0.034 1.00 85.06 90 GLY A CA 1
ATOM 711 C C . GLY A 1 90 ? 7.397 4.671 0.811 1.00 85.06 90 GLY A C 1
ATOM 712 O O . GLY A 1 90 ? 8.083 3.757 1.261 1.00 85.06 90 GLY A O 1
ATOM 713 N N . GLN A 1 91 ? 6.077 4.724 0.994 1.00 90.44 91 GLN A N 1
ATOM 714 C CA . GLN A 1 91 ? 5.302 3.669 1.648 1.00 90.44 91 GLN A CA 1
ATOM 715 C C . GLN A 1 91 ? 4.983 2.549 0.641 1.00 90.44 91 GLN A C 1
ATOM 717 O O . GLN A 1 91 ? 4.358 2.809 -0.388 1.00 90.44 91 GLN A O 1
ATOM 722 N N . LEU A 1 92 ? 5.374 1.305 0.940 1.00 94.62 92 LEU A N 1
ATOM 723 C CA . LEU A 1 92 ? 5.076 0.139 0.089 1.00 94.62 92 LEU A CA 1
ATOM 724 C C . LEU A 1 92 ? 3.744 -0.545 0.451 1.00 94.62 92 LEU A C 1
ATOM 726 O O . LEU A 1 92 ? 3.153 -1.255 -0.366 1.00 94.62 92 LEU A O 1
ATOM 730 N N . ALA A 1 93 ? 3.245 -0.337 1.672 1.00 93.38 93 ALA A N 1
ATOM 731 C CA . ALA A 1 93 ? 1.984 -0.913 2.125 1.00 93.38 93 ALA A CA 1
ATOM 732 C C . ALA A 1 93 ? 0.789 0.001 1.809 1.00 93.38 93 ALA A C 1
ATOM 734 O O . ALA A 1 93 ? 0.821 1.206 2.041 1.00 93.38 93 ALA A O 1
ATOM 735 N N . ALA A 1 94 ? -0.293 -0.588 1.298 1.00 92.06 94 ALA A N 1
ATOM 736 C CA . ALA A 1 94 ? -1.496 0.152 0.914 1.00 92.06 94 ALA A CA 1
ATOM 737 C C . ALA A 1 94 ? -2.547 0.227 2.025 1.00 92.06 94 ALA A C 1
ATOM 739 O O . ALA A 1 94 ? -3.253 1.223 2.135 1.00 92.06 94 ALA A O 1
ATOM 740 N N . CYS A 1 95 ? -2.702 -0.843 2.803 1.00 96.31 95 CYS A N 1
ATOM 741 C CA . CYS A 1 95 ? -3.869 -1.057 3.652 1.00 96.31 95 CYS A CA 1
ATOM 742 C C . CYS A 1 95 ? -3.435 -1.334 5.086 1.00 96.31 95 CYS A C 1
ATOM 744 O O . CYS A 1 95 ? -2.622 -2.223 5.330 1.00 96.31 95 CYS A O 1
ATOM 746 N N . PHE A 1 96 ? -4.024 -0.601 6.024 1.00 96.56 96 PHE A N 1
ATOM 747 C CA . PHE A 1 96 ? -3.747 -0.718 7.450 1.00 96.56 96 PHE A CA 1
ATOM 748 C C . PHE A 1 96 ? -5.046 -0.946 8.215 1.00 96.56 96 PHE A C 1
ATOM 750 O O . PHE A 1 96 ? -6.100 -0.459 7.813 1.00 96.56 96 PHE A O 1
ATOM 757 N N . VAL A 1 97 ? -4.972 -1.658 9.338 1.00 97.00 97 VAL A N 1
ATOM 758 C CA . VAL A 1 97 ? -6.108 -1.832 10.249 1.00 97.00 97 VAL A CA 1
ATOM 759 C C . VAL A 1 97 ? -5.733 -1.260 11.607 1.00 97.00 97 VAL A C 1
ATOM 761 O O . VAL A 1 97 ? -4.747 -1.685 12.205 1.00 97.00 97 VAL A O 1
ATOM 764 N N . LEU A 1 98 ? -6.513 -0.291 12.082 1.00 97.00 98 LEU A N 1
ATOM 765 C CA . LEU A 1 98 ? -6.289 0.379 13.358 1.00 97.00 98 LEU A CA 1
ATOM 766 C C . LEU A 1 98 ? -7.281 -0.131 14.418 1.00 97.00 98 LEU A C 1
ATOM 768 O O . LEU A 1 98 ? -8.494 -0.143 14.173 1.00 97.00 98 LEU A O 1
ATOM 772 N N . PRO A 1 99 ? -6.804 -0.566 15.598 1.00 95.88 99 PRO A N 1
ATOM 773 C CA . PRO A 1 99 ? -7.680 -0.886 16.716 1.00 95.88 99 PRO A CA 1
ATOM 774 C C . PRO A 1 99 ? -8.185 0.403 17.368 1.00 95.88 99 PRO A C 1
ATOM 776 O O . PRO A 1 99 ? -7.382 1.273 17.685 1.00 95.88 99 PRO A O 1
ATOM 779 N N . VAL A 1 100 ? -9.494 0.514 17.605 1.00 97.50 100 VAL A N 1
ATOM 780 C CA . VAL A 1 100 ? -10.078 1.655 18.323 1.00 97.50 100 VAL A CA 1
ATOM 781 C C . VAL A 1 100 ? -10.362 1.225 19.760 1.00 97.50 100 VAL A C 1
ATOM 783 O O . VAL A 1 100 ? -11.321 0.498 20.019 1.00 97.50 100 VAL A O 1
ATOM 786 N N . GLU A 1 101 ? -9.487 1.618 20.687 1.00 96.94 101 GLU A N 1
ATOM 787 C CA . GLU A 1 101 ? -9.616 1.260 22.106 1.00 96.94 101 GLU A CA 1
ATOM 788 C C . GLU A 1 101 ? -10.750 2.038 22.797 1.00 96.94 101 GLU A C 1
ATOM 790 O O . GLU A 1 101 ? -11.089 3.155 22.409 1.00 96.94 101 GLU A O 1
ATOM 795 N N . ASP A 1 102 ? -11.323 1.457 23.854 1.00 95.69 102 ASP A N 1
ATOM 796 C CA . ASP A 1 102 ? -12.479 1.992 24.594 1.00 95.69 102 ASP A CA 1
A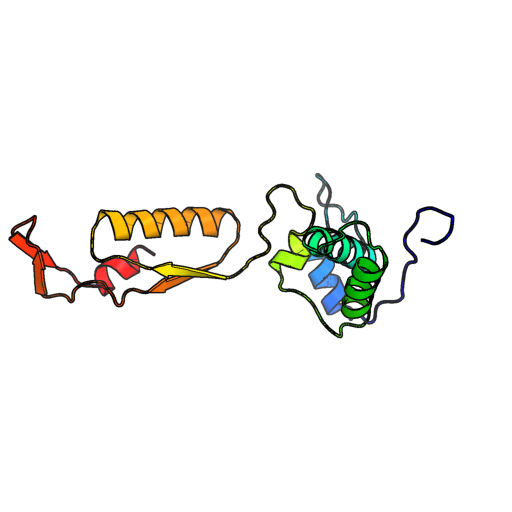TOM 797 C C . ASP A 1 102 ? -12.110 3.096 25.607 1.00 95.69 102 ASP A C 1
ATOM 799 O O . ASP A 1 102 ? -12.464 3.062 26.791 1.00 95.69 102 ASP A O 1
ATOM 803 N N . SER A 1 103 ? -11.363 4.093 25.139 1.00 94.69 103 SER A N 1
ATOM 804 C CA . SER A 1 103 ? -11.006 5.306 25.876 1.00 94.69 103 SER A CA 1
ATOM 805 C C . SER A 1 103 ? -10.919 6.501 24.932 1.00 94.69 103 SER A C 1
ATOM 807 O O . SER A 1 103 ? -10.732 6.344 23.727 1.00 94.69 103 SER A O 1
ATOM 809 N N . MET A 1 104 ? -11.038 7.718 25.469 1.00 93.88 104 MET A N 1
ATOM 810 C CA . MET A 1 104 ? -10.910 8.923 24.644 1.00 93.88 104 MET A CA 1
ATOM 811 C C . MET A 1 104 ? -9.507 9.022 24.044 1.00 93.88 104 MET A C 1
ATOM 813 O O . MET A 1 104 ? -9.362 9.293 22.858 1.00 93.88 104 MET A O 1
ATOM 817 N N . GLU A 1 105 ? -8.482 8.726 24.836 1.00 95.75 105 GLU A N 1
ATOM 818 C CA . GLU A 1 105 ? -7.090 8.693 24.399 1.00 95.75 105 GLU A CA 1
ATOM 819 C C . GLU A 1 105 ? -6.904 7.692 23.252 1.00 95.75 105 GLU A C 1
ATOM 821 O O . GLU A 1 105 ? -6.369 8.050 22.208 1.00 95.75 105 GLU A O 1
ATOM 826 N N . GLY A 1 106 ? -7.443 6.476 23.384 1.00 96.62 106 GLY A N 1
ATOM 827 C CA . GLY A 1 106 ? -7.334 5.437 22.359 1.00 96.62 106 GLY A CA 1
ATOM 828 C C . GLY A 1 106 ? -8.064 5.768 21.055 1.00 96.62 106 GLY A C 1
ATOM 829 O O . GLY A 1 106 ? -7.550 5.499 19.964 1.00 96.62 106 GLY A O 1
ATOM 830 N N . IL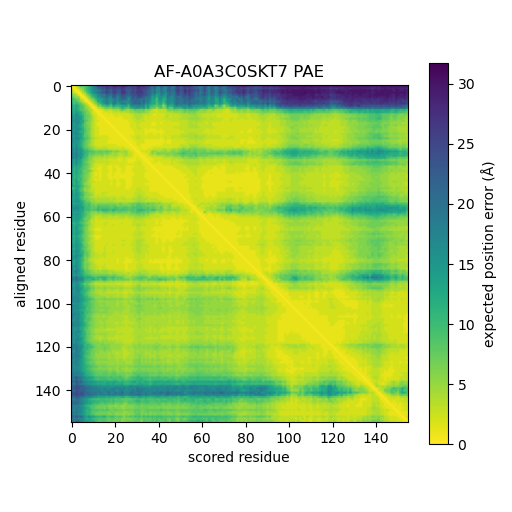E A 1 107 ? -9.238 6.400 21.145 1.00 96.56 107 ILE A N 1
ATOM 831 C CA . ILE A 1 107 ? -9.986 6.883 19.976 1.00 96.56 107 ILE A CA 1
ATOM 832 C C . ILE A 1 107 ? -9.179 7.955 19.231 1.00 96.56 107 ILE A C 1
ATOM 834 O O . ILE A 1 107 ? -9.014 7.873 18.012 1.00 96.56 107 ILE A O 1
ATOM 838 N N . PHE A 1 108 ? -8.646 8.946 19.949 1.00 97.00 108 PHE A N 1
ATOM 839 C CA . PHE A 1 108 ? -7.905 10.051 19.338 1.00 97.00 108 PHE A CA 1
ATOM 840 C C . PHE A 1 108 ? -6.504 9.645 18.853 1.00 97.00 108 PHE A C 1
ATOM 842 O O . PHE A 1 108 ? -6.053 10.154 17.825 1.00 97.00 108 PHE A O 1
ATOM 849 N N . ASP A 1 109 ? -5.844 8.682 19.500 1.00 97.75 109 ASP A N 1
ATOM 850 C CA . ASP A 1 109 ? -4.605 8.082 18.992 1.00 97.75 109 ASP A CA 1
ATOM 851 C C . ASP A 1 109 ? -4.846 7.340 17.671 1.00 97.75 109 ASP A C 1
ATOM 853 O O . ASP A 1 109 ? -4.066 7.473 16.723 1.00 97.75 109 ASP A O 1
ATOM 857 N N . SER A 1 110 ? -5.971 6.630 17.555 1.00 97.75 110 SER A N 1
ATOM 858 C CA . SER A 1 110 ? -6.370 5.972 16.304 1.00 97.75 110 SER A CA 1
ATOM 859 C C . SER A 1 110 ? -6.618 6.985 15.183 1.00 97.75 110 SER A C 1
ATOM 861 O O . SER A 1 110 ? -6.140 6.790 14.066 1.00 97.75 110 SER A O 1
ATOM 863 N N . LEU A 1 111 ? -7.295 8.101 15.477 1.0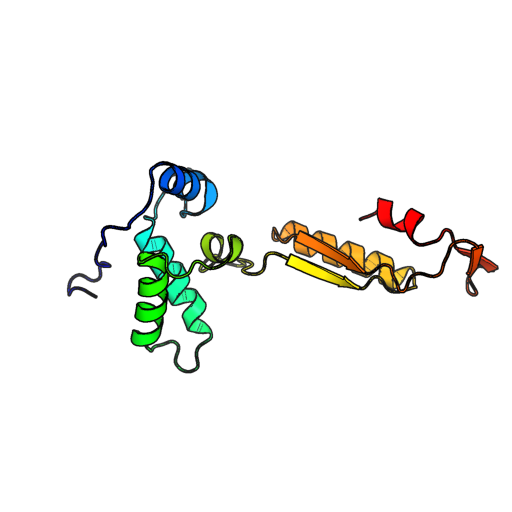0 97.06 111 LEU A N 1
ATOM 864 C CA . LEU A 1 111 ? -7.482 9.203 14.523 1.00 97.06 111 LEU A CA 1
ATOM 865 C C . LEU A 1 111 ? -6.152 9.834 14.091 1.00 97.06 111 LEU A C 1
ATOM 867 O O . LEU A 1 111 ? -5.947 10.132 12.913 1.00 97.06 111 LEU A O 1
ATOM 871 N N . LYS A 1 112 ? -5.217 10.015 15.027 1.00 97.56 112 LYS A N 1
ATOM 872 C CA . LYS A 1 112 ? -3.872 10.507 14.718 1.00 97.56 112 LYS A CA 1
ATOM 873 C C . LYS A 1 112 ? -3.142 9.550 13.776 1.00 97.56 112 LYS A C 1
ATOM 875 O O . LYS A 1 112 ? -2.566 9.995 12.785 1.00 97.56 112 LYS A O 1
ATOM 880 N N . HIS A 1 113 ? -3.163 8.247 14.060 1.00 97.12 113 HIS A N 1
ATOM 881 C CA . HIS A 1 113 ? -2.534 7.242 13.199 1.00 97.12 113 HIS A CA 1
ATOM 882 C C . HIS A 1 113 ? -3.176 7.201 11.813 1.00 97.12 113 HIS A C 1
ATOM 884 O O . HIS A 1 113 ? -2.453 7.191 10.818 1.00 97.12 113 HIS A O 1
ATOM 890 N N . MET A 1 114 ? -4.506 7.276 11.736 1.00 97.12 114 MET A N 1
ATOM 891 C CA . MET A 1 114 ? -5.234 7.413 10.476 1.00 97.12 114 MET A CA 1
ATOM 892 C C . MET A 1 114 ? -4.718 8.598 9.659 1.00 97.12 114 MET A C 1
ATOM 894 O O . MET A 1 114 ? -4.343 8.423 8.501 1.00 97.12 114 MET A O 1
ATOM 898 N N . ALA A 1 115 ? -4.639 9.787 10.261 1.00 96.38 115 ALA A N 1
ATOM 899 C CA . ALA A 1 115 ? -4.177 10.987 9.570 1.00 96.38 115 ALA A CA 1
ATOM 900 C C . ALA A 1 115 ? -2.739 10.839 9.036 1.00 96.38 115 ALA A C 1
ATOM 902 O O . ALA A 1 115 ? -2.449 11.251 7.912 1.00 96.38 115 ALA A O 1
ATOM 903 N N . LEU A 1 116 ? -1.839 10.217 9.806 1.00 95.00 116 LEU A N 1
ATOM 904 C CA . LEU A 1 116 ? -0.457 9.961 9.381 1.00 95.00 116 LEU A CA 1
ATOM 905 C C . LEU A 1 116 ? -0.370 8.926 8.247 1.00 95.00 116 LEU A C 1
ATOM 907 O O . LEU A 1 116 ? 0.420 9.095 7.315 1.00 95.00 116 LEU A O 1
ATOM 911 N N . ILE A 1 117 ? -1.201 7.883 8.288 1.00 94.81 117 ILE A N 1
ATOM 912 C CA . ILE A 1 117 ? -1.267 6.862 7.236 1.00 94.81 117 ILE A CA 1
ATOM 913 C C . ILE A 1 117 ? -1.829 7.471 5.947 1.00 94.81 117 ILE A C 1
ATOM 915 O O . ILE A 1 117 ? -1.205 7.342 4.896 1.00 94.81 117 ILE A O 1
ATOM 919 N N . HIS A 1 118 ? -2.923 8.232 6.030 1.00 93.31 118 HIS A N 1
ATOM 920 C CA . HIS A 1 118 ? -3.507 8.923 4.875 1.00 93.31 118 HIS A CA 1
ATOM 921 C C . HIS A 1 118 ? -2.534 9.943 4.274 1.00 93.31 118 HIS A C 1
ATOM 923 O O . HIS A 1 118 ? -2.402 10.019 3.054 1.00 93.31 118 HIS A O 1
ATOM 929 N N . LYS A 1 119 ? -1.773 10.669 5.109 1.0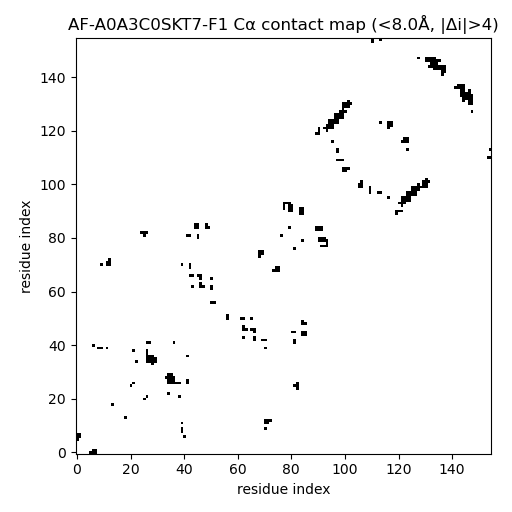0 91.12 119 LYS A N 1
ATOM 930 C CA . LYS A 1 119 ? -0.710 11.576 4.643 1.00 91.12 119 LYS A CA 1
ATOM 931 C C . LYS A 1 119 ? 0.350 10.859 3.800 1.00 91.12 119 LYS A C 1
ATOM 933 O O . LYS A 1 119 ? 0.886 11.461 2.876 1.00 91.12 119 LYS A O 1
ATOM 938 N N . SER A 1 120 ? 0.659 9.601 4.111 1.00 88.44 120 SER A N 1
ATOM 939 C CA . SER A 1 120 ? 1.609 8.787 3.335 1.00 88.44 120 SER A CA 1
ATOM 940 C C . SER A 1 120 ? 0.959 8.003 2.185 1.00 88.44 120 SER A C 1
ATOM 942 O O . SER A 1 120 ? 1.640 7.231 1.514 1.00 88.44 120 SER A O 1
ATOM 944 N N . GLY A 1 121 ? -0.336 8.221 1.919 1.00 87.12 121 GLY A N 1
ATOM 945 C CA . GLY A 1 121 ? -1.077 7.601 0.817 1.00 87.12 121 GLY A CA 1
ATOM 946 C C . GLY A 1 121 ? -1.622 6.201 1.112 1.00 87.12 121 GLY A C 1
ATOM 947 O O . GLY A 1 121 ? -2.104 5.537 0.196 1.00 87.12 121 GLY A O 1
ATOM 948 N N . GLY A 1 122 ? -1.553 5.743 2.365 1.00 92.50 122 GLY A N 1
ATOM 949 C CA . GLY A 1 122 ? -2.181 4.496 2.797 1.00 92.50 122 GLY A CA 1
ATOM 950 C C . GLY A 1 122 ? -3.673 4.676 3.081 1.00 92.50 122 GLY A C 1
ATOM 951 O O . GLY A 1 122 ? -4.109 5.749 3.490 1.00 92.50 122 GLY A O 1
ATOM 952 N N . GLY A 1 123 ? -4.453 3.616 2.898 1.00 94.75 123 GLY A N 1
ATOM 953 C CA . GLY A 1 123 ? -5.837 3.514 3.356 1.00 94.75 123 GLY A CA 1
ATOM 954 C C . GLY A 1 123 ? -5.929 2.833 4.719 1.00 94.75 123 GLY A C 1
ATOM 955 O O . GLY A 1 123 ? -5.057 2.044 5.099 1.00 94.75 123 GLY A O 1
ATOM 956 N N . THR A 1 124 ? -7.004 3.108 5.452 1.00 97.12 124 THR A N 1
ATOM 957 C CA . THR A 1 124 ? -7.235 2.526 6.776 1.00 97.12 124 THR A CA 1
ATOM 958 C C . THR A 1 124 ? -8.599 1.849 6.879 1.00 97.12 124 THR A C 1
ATOM 960 O O . THR A 1 124 ? -9.583 2.273 6.280 1.00 97.12 124 THR A O 1
ATOM 963 N N . GLY A 1 125 ? -8.633 0.753 7.631 1.00 97.12 125 GLY A N 1
ATOM 964 C CA . GLY A 1 125 ? -9.834 0.163 8.204 1.00 97.12 125 GLY A CA 1
ATOM 965 C C . GLY A 1 125 ? -9.745 0.207 9.727 1.00 97.12 125 GLY A C 1
ATOM 966 O O . GLY A 1 125 ? -8.655 0.313 10.292 1.00 97.12 125 GLY A O 1
ATOM 967 N N . TYR A 1 126 ? -10.884 0.103 10.404 1.00 97.06 126 TYR A N 1
ATOM 968 C CA . TYR A 1 126 ? -10.955 0.308 11.850 1.00 97.06 126 TYR A CA 1
ATOM 969 C C . TYR A 1 126 ? -11.722 -0.819 12.525 1.00 97.06 126 TYR A C 1
ATOM 971 O O . TYR A 1 126 ? -12.738 -1.290 12.012 1.00 97.06 126 TYR A O 1
ATOM 979 N N . ASN A 1 127 ? -11.264 -1.222 13.708 1.00 95.62 127 ASN A N 1
ATOM 980 C CA . ASN A 1 127 ? -11.990 -2.161 14.552 1.00 95.62 127 ASN A CA 1
ATOM 981 C C . ASN A 1 127 ? -12.645 -1.428 15.727 1.00 95.62 127 ASN A C 1
ATOM 983 O O . ASN A 1 127 ? -11.990 -1.147 16.729 1.00 95.62 127 ASN A O 1
ATOM 987 N N . PHE A 1 128 ? -13.950 -1.178 15.609 1.00 96.50 128 PHE A N 1
ATOM 988 C CA . PHE A 1 128 ? -14.763 -0.528 16.642 1.00 96.50 128 PHE A CA 1
ATOM 989 C C . PHE A 1 128 ? -15.353 -1.498 17.676 1.00 96.50 128 PHE A C 1
ATOM 991 O O . PHE A 1 128 ? -16.063 -1.061 18.577 1.00 96.50 128 PHE A O 1
ATOM 998 N N . SER A 1 129 ? -15.079 -2.803 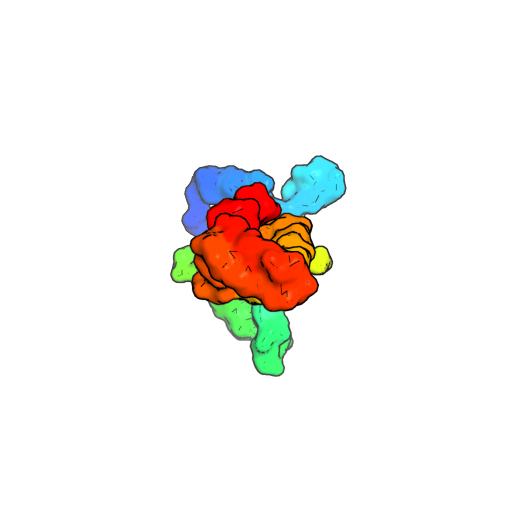17.575 1.00 95.12 129 SER A N 1
ATOM 999 C CA . SER A 1 129 ? -15.733 -3.830 18.408 1.00 95.12 129 SER A CA 1
ATOM 1000 C C . SER A 1 129 ? -15.432 -3.696 19.901 1.00 95.12 129 SER A C 1
ATOM 1002 O O . SER A 1 129 ? -16.151 -4.257 20.720 1.00 95.12 129 SER A O 1
ATOM 1004 N N . LYS A 1 130 ? -14.357 -2.984 20.258 1.00 95.44 130 LYS A N 1
ATOM 1005 C CA . LYS A 1 130 ? -13.980 -2.736 21.652 1.00 95.44 130 LYS A CA 1
ATOM 1006 C C . LYS A 1 130 ? -14.776 -1.601 22.291 1.00 95.44 130 LYS A C 1
ATOM 1008 O O . LYS A 1 130 ? -14.871 -1.572 23.511 1.00 95.44 130 LYS A O 1
ATOM 1013 N N . LEU A 1 131 ? -15.324 -0.680 21.496 1.00 95.75 131 LEU A N 1
ATOM 1014 C CA . LEU A 1 131 ? -16.056 0.463 22.027 1.00 95.75 131 LEU A CA 1
ATOM 1015 C C . LEU A 1 131 ? -17.327 0.001 22.735 1.00 95.75 131 LEU A C 1
ATOM 1017 O O . LEU A 1 131 ? -18.133 -0.745 22.170 1.00 95.75 131 LEU A O 1
ATOM 1021 N N . ARG A 1 132 ? -17.531 0.496 23.957 1.00 95.69 132 ARG A N 1
ATOM 1022 C CA . ARG A 1 132 ? -18.734 0.192 24.733 1.00 95.69 132 ARG A CA 1
ATOM 1023 C C . ARG A 1 132 ? -20.007 0.660 24.010 1.00 95.69 132 ARG A C 1
ATOM 1025 O O . ARG A 1 132 ? -19.992 1.696 23.330 1.00 95.69 132 ARG A O 1
ATOM 1032 N N . PRO A 1 133 ? -21.126 -0.075 24.133 1.00 95.81 133 PRO A N 1
ATOM 1033 C CA . PRO A 1 133 ? -22.376 0.266 23.468 1.00 95.81 133 PRO A CA 1
ATOM 1034 C C . PRO A 1 133 ? -22.965 1.589 23.971 1.00 95.81 133 PRO A C 1
ATOM 1036 O O . PRO A 1 133 ? -22.648 2.100 25.045 1.00 95.81 133 PRO A O 1
ATOM 1039 N N . LYS A 1 134 ? -23.885 2.150 23.183 1.00 95.44 134 LYS A N 1
ATOM 1040 C CA . LYS A 1 134 ? -24.672 3.311 23.608 1.00 95.44 134 LYS A CA 1
ATOM 1041 C C . LYS A 1 134 ? -25.478 2.957 24.859 1.00 95.44 134 LYS A C 1
ATOM 1043 O O . LYS A 1 134 ? -26.141 1.926 24.878 1.00 95.44 134 LYS A O 1
ATOM 1048 N N . GLY A 1 135 ? -25.487 3.841 25.853 1.00 92.81 135 GLY A N 1
ATOM 1049 C CA . GLY A 1 135 ? -26.209 3.608 27.108 1.00 92.81 135 GLY A CA 1
ATOM 1050 C C . GLY A 1 135 ? -25.326 3.121 28.257 1.00 92.81 135 GLY A C 1
ATOM 1051 O O . GLY A 1 135 ? -25.735 3.251 29.409 1.00 92.81 135 GLY A O 1
ATOM 1052 N N . ASP A 1 136 ? -24.114 2.635 27.972 1.00 94.56 136 ASP A N 1
ATOM 1053 C CA . ASP A 1 136 ? -23.200 2.179 29.019 1.00 94.56 136 ASP A CA 1
ATOM 1054 C C . ASP A 1 136 ? -22.701 3.327 29.898 1.00 94.56 136 ASP A C 1
ATOM 1056 O O . ASP A 1 136 ? -22.513 4.464 29.452 1.00 94.56 136 ASP A O 1
ATOM 1060 N N . LYS A 1 137 ? -22.460 3.018 31.173 1.00 91.19 137 LYS A N 1
ATOM 1061 C CA . LYS A 1 137 ? -21.999 4.001 32.154 1.00 91.19 137 LYS A CA 1
ATOM 1062 C C . LYS A 1 137 ? -20.525 4.335 31.935 1.00 91.19 137 LYS A C 1
ATOM 1064 O O . LYS A 1 137 ? -19.674 3.451 31.897 1.00 91.19 137 LYS A O 1
ATOM 1069 N N . VAL A 1 138 ? -20.205 5.627 31.893 1.00 90.12 138 VAL A N 1
ATOM 1070 C CA . VAL A 1 138 ? -18.822 6.115 31.867 1.00 90.12 138 VAL A CA 1
ATOM 1071 C C . VAL A 1 138 ? -18.393 6.444 33.294 1.00 90.12 138 VAL A C 1
ATOM 1073 O O . VAL A 1 138 ? -18.855 7.419 33.886 1.00 90.12 138 VAL A O 1
ATOM 1076 N N . SER A 1 139 ? -17.517 5.617 33.864 1.00 83.38 139 SER A N 1
ATOM 1077 C CA . SER A 1 139 ? -17.091 5.729 35.266 1.00 83.38 139 SER A CA 1
ATOM 1078 C C . SER A 1 139 ? -16.407 7.060 35.594 1.00 83.38 139 SER A C 1
ATOM 1080 O O . SER A 1 139 ? -16.601 7.579 36.689 1.00 83.38 139 SER A O 1
ATOM 1082 N N . SER A 1 140 ? -15.654 7.633 34.652 1.00 83.31 140 SER A N 1
ATOM 1083 C CA . SER A 1 140 ? -14.873 8.860 34.856 1.00 83.31 140 SER A CA 1
ATOM 1084 C C . SER A 1 140 ? -15.710 10.141 34.886 1.00 83.31 140 SER A C 1
ATOM 1086 O O . SER A 1 140 ? -15.349 11.082 35.586 1.00 83.31 140 SER A O 1
ATOM 1088 N N . THR A 1 141 ? -16.824 10.195 34.152 1.00 83.75 141 THR A N 1
ATOM 1089 C CA . THR A 1 141 ? -17.660 11.404 34.023 1.00 83.75 141 THR A CA 1
ATOM 1090 C C . THR A 1 141 ? -19.044 11.254 34.647 1.00 83.75 141 THR A C 1
ATOM 1092 O O . THR A 1 141 ? -19.823 12.203 34.638 1.00 83.75 141 THR A O 1
ATOM 1095 N N . ASN A 1 142 ? -19.378 10.064 35.169 1.00 81.31 142 ASN A N 1
ATOM 1096 C CA . ASN A 1 142 ? -20.736 9.680 35.578 1.00 81.31 142 ASN A CA 1
ATOM 1097 C C . ASN A 1 142 ? -21.792 9.863 34.463 1.00 81.31 142 ASN A C 1
ATOM 1099 O O . ASN A 1 142 ? -22.992 9.892 34.735 1.00 81.31 142 ASN A O 1
ATOM 1103 N N . GLY A 1 143 ? -21.340 9.982 33.211 1.00 88.75 143 GLY A N 1
ATOM 1104 C CA . GLY A 1 143 ? -22.176 10.133 32.031 1.00 88.75 143 GLY A CA 1
ATOM 1105 C C . GLY A 1 143 ? -22.558 8.799 31.396 1.00 88.75 143 GLY A C 1
ATOM 1106 O O . GLY A 1 143 ? -22.237 7.716 31.893 1.00 88.75 143 GLY A O 1
ATOM 1107 N N . ILE A 1 144 ? -23.233 8.902 30.254 1.00 92.19 144 ILE A N 1
ATOM 1108 C CA . ILE A 1 144 ? -23.675 7.772 29.438 1.00 92.19 144 ILE A CA 1
ATOM 1109 C C . ILE A 1 144 ? -22.905 7.793 28.117 1.00 92.19 144 ILE A C 1
ATOM 1111 O O . ILE A 1 144 ? -22.772 8.843 27.488 1.00 92.19 144 ILE A O 1
ATOM 1115 N N . ALA A 1 145 ? -22.410 6.636 27.688 1.00 93.38 145 ALA A N 1
ATOM 1116 C CA . ALA A 1 145 ? -21.716 6.480 26.422 1.00 93.38 145 ALA A CA 1
ATOM 1117 C C . ALA A 1 145 ? -22.669 6.692 25.236 1.00 93.38 145 ALA A C 1
ATOM 1119 O O . ALA A 1 145 ? -23.795 6.188 25.208 1.00 93.38 145 ALA A O 1
ATOM 1120 N N . SER A 1 146 ? -22.194 7.403 24.216 1.00 92.56 146 SER A N 1
ATOM 1121 C CA . SER A 1 146 ? -22.912 7.630 22.957 1.00 92.56 146 SER A CA 1
ATOM 1122 C C . SER A 1 146 ? -22.875 6.421 22.011 1.00 92.56 146 SER A C 1
ATOM 1124 O O . SER A 1 146 ? -23.733 6.304 21.134 1.00 92.56 146 SER A O 1
ATOM 1126 N N . GLY A 1 147 ? -21.936 5.496 22.238 1.00 94.06 147 GLY A N 1
ATOM 1127 C CA . GLY A 1 147 ? -21.746 4.257 21.485 1.00 94.06 147 GLY A CA 1
ATOM 1128 C C . GLY A 1 147 ? -20.855 4.403 20.241 1.00 94.06 147 GLY A C 1
ATOM 1129 O O . GLY A 1 147 ? -20.453 5.510 19.888 1.00 94.06 147 GLY A O 1
ATOM 1130 N N . PRO A 1 148 ? -20.556 3.299 19.534 1.00 95.12 148 PRO A N 1
ATOM 1131 C CA . PRO A 1 148 ? -19.573 3.300 18.447 1.00 95.12 148 PRO A CA 1
ATOM 1132 C C . PRO A 1 148 ? -19.955 4.191 17.255 1.00 95.12 148 PRO A C 1
ATOM 1134 O O . PRO A 1 148 ? -19.102 4.872 16.693 1.00 95.12 148 PRO A O 1
ATOM 1137 N N . ILE A 1 149 ? -21.247 4.247 16.905 1.00 95.19 149 ILE A N 1
ATOM 1138 C CA . ILE A 1 149 ? -21.748 5.005 15.742 1.00 95.19 149 ILE A CA 1
ATOM 1139 C C . ILE A 1 149 ? -21.418 6.499 15.840 1.00 95.19 149 ILE A C 1
ATOM 1141 O O . ILE A 1 149 ? -21.097 7.117 14.829 1.00 95.19 149 ILE A O 1
ATOM 1145 N N . SER A 1 150 ? -21.454 7.090 17.041 1.00 92.31 150 SER A N 1
ATOM 1146 C CA . SER A 1 150 ? -21.129 8.514 17.192 1.00 92.31 150 SER A CA 1
ATOM 1147 C C . SER A 1 150 ? -19.666 8.813 16.879 1.00 92.31 150 SER A C 1
ATOM 1149 O O . SER A 1 150 ? -19.358 9.902 16.413 1.00 92.31 150 SER A O 1
ATOM 1151 N N . PHE A 1 151 ? -18.770 7.859 17.147 1.00 93.62 151 PHE A N 1
ATOM 1152 C CA . PHE A 1 151 ? -17.341 8.021 16.901 1.00 93.62 151 PHE A CA 1
ATOM 1153 C C . PHE A 1 151 ? -16.956 7.655 15.466 1.00 93.62 151 PHE A C 1
ATOM 1155 O O . PHE A 1 151 ? -16.034 8.261 14.933 1.00 93.62 151 PHE A O 1
ATOM 1162 N N . MET A 1 152 ? -17.682 6.737 14.816 1.00 94.94 152 MET A N 1
ATOM 1163 C CA . MET A 1 152 ? -17.455 6.384 13.406 1.00 94.94 152 MET A CA 1
ATOM 1164 C C . MET A 1 152 ? -17.507 7.599 12.475 1.00 94.94 152 MET A C 1
ATOM 1166 O O . MET A 1 152 ? -16.737 7.649 11.533 1.00 94.94 152 MET A O 1
ATOM 1170 N N . GLY A 1 153 ? -18.352 8.598 12.754 1.00 92.88 153 GLY A N 1
ATOM 1171 C CA . GLY A 1 153 ? -18.428 9.818 11.939 1.00 92.88 153 GLY A CA 1
ATOM 1172 C C . GLY A 1 153 ? -17.201 10.738 12.016 1.00 92.88 153 GLY A C 1
ATOM 1173 O O . GLY A 1 153 ? -17.167 11.742 11.313 1.00 92.88 153 GLY A O 1
ATOM 1174 N N . MET A 1 154 ? -16.229 10.442 12.884 1.00 91.62 154 MET A N 1
ATOM 1175 C CA . MET A 1 154 ? -14.968 11.188 12.977 1.00 91.62 154 MET A CA 1
ATOM 1176 C C . MET A 1 154 ? -13.840 10.586 12.126 1.00 91.62 154 MET A C 1
ATOM 1178 O O . MET A 1 154 ? -12.830 11.261 11.926 1.00 91.62 154 MET A O 1
ATOM 1182 N N . PHE A 1 155 ? -13.984 9.325 11.709 1.00 92.62 155 PHE A N 1
ATOM 1183 C CA . PHE A 1 155 ? -13.032 8.590 10.875 1.00 92.62 155 PHE A CA 1
ATOM 1184 C C . PHE A 1 155 ? -13.437 8.708 9.403 1.00 92.62 155 PHE A C 1
ATOM 1186 O O . PHE A 1 155 ? -12.526 8.877 8.562 1.00 92.62 155 PHE A O 1
#

Solvent-accessible surface area (backbone atoms only — not comparable to full-atom values): 9139 Å² total; per-residue (Å²): 120,53,100,79,81,49,76,81,85,68,93,58,93,67,49,75,66,52,50,53,51,34,68,74,69,37,47,50,54,52,99,85,68,47,76,75,48,52,76,65,56,49,39,46,42,31,19,50,48,59,34,57,77,46,98,58,59,80,49,62,65,58,29,48,52,48,24,52,36,42,58,70,65,77,45,77,77,58,70,35,30,62,51,18,42,82,44,89,90,44,48,54,67,49,77,46,78,43,69,30,46,74,44,71,67,36,42,52,51,36,52,51,51,48,54,56,38,46,74,62,68,25,47,76,46,75,44,56,85,59,35,59,54,57,69,40,79,34,84,92,75,77,43,66,37,78,21,49,73,69,55,56,80,77,112

Secondary structure (DSSP, 8-state):
--TTSS---------HHHHHHHHHHTS-B-TTS-B---HHHHHHHHHHHHHTTSS-TT-HHHHHHHHHHHHTTS----HHHHHHTTSTT-----EEEEE--SSHHHHHHHHHHHHHHHHTT-EEEEE-TTSPPTT-EETTTTEE---HHHHHTT-

Sequence (155 aa):
MDGSGNLPNRDLPLSDNAMRVLEERYLFKDGDSKIIETPDEMFWRVARFVATAEEDPSDDTIVKMFHDIMARLDFLPNSPTLMNAGRQGGQLAACFVLPVEDSMEGIFDSLKHMALIHKSGGGTGYNFSKLRPKGDKVSSTNGIASGPISFMGMF

Nearest PDB structures (foldseek):
  5im3-assembly1_A-2  TM=9.447E-01  e=2.845E-09  Pseudomonas aeruginosa PAO1
  8vhu-assembly1_B  TM=8.982E-01  e=3.147E-06  Escherichia coli K-12
  8vhq-assembly1_B  TM=8.995E-01  e=1.076E-05  Escherichia coli K-12
  8vhp-assembly2_D  TM=8.341E-01  e=1.217E-05  Escherichia coli K-12
  8vhp-assembly4_G  TM=8.307E-01  e=1.145E-05  Escherichia coli K-12

Radius of gyration: 22.49 Å; Cα contacts (8 Å, |Δi|>4): 182; chains: 1; bounding box: 55×33×61 Å

Mean predicted aligned error: 6.14 Å

pLDDT: mean 91.19, std 11.56, range [40.72, 97.75]